Protein AF-A0A920UVB4-F1 (afdb_monomer_lite)

Foldseek 3Di:
DDWDWWWKEDDPFIDTFIEDADAQVVCVVVVWAFPDAHDHHNVCQVVLAQAKEAFDVVCVSRVAPPHNAQPWMDTRNDIYGYRTYTDADQDDPNHGPRRYMYHHNNNVVVVVVVVVVVVVVPD

Radius of gyration: 13.94 Å; chains: 1; bounding box: 36×34×29 Å

pLDDT: mean 92.94, std 10.06, range [45.81, 98.81]

Sequence (123 aa):
MPIAHRKVKYGSQTAFSQIMGTTYAYQDVSQSYTQEGRFLAQSDNTTRRRIAIIGEDVRENLSLPENPINEYFELGGEWFKIVGLLEPRGDIMGMSQDDIVLVPYSTMVSIQGNQAVLIYRFN

Secondary structure (DSSP, 8-state):
--EEEEEEEETTEEEEEEEEEE-TTHHHHHT--EEEE----HHHHHTT--EEEE-HHHHHHTT--SS-TT-EEEETTEEEEEEEEEPP--EETTEESSSEEEEEHHHHHHHHHHHHHHHHTT-

Structure (mmCIF, N/CA/C/O backbone):
data_AF-A0A920UVB4-F1
#
_entry.id   AF-A0A920UVB4-F1
#
loop_
_atom_site.group_PDB
_atom_site.id
_atom_site.type_symbol
_atom_site.label_atom_id
_atom_site.label_alt_id
_atom_site.label_comp_id
_atom_site.label_asym_id
_atom_site.label_entity_id
_atom_site.label_seq_id
_atom_site.pdbx_PDB_ins_code
_atom_site.Cartn_x
_atom_site.Cartn_y
_atom_site.Cartn_z
_atom_site.occupancy
_atom_site.B_iso_or_equiv
_atom_site.auth_seq_id
_atom_site.auth_comp_id
_atom_site.auth_asym_id
_atom_site.auth_atom_id
_atom_site.pdbx_PDB_model_num
ATOM 1 N N . MET A 1 1 ? 6.924 3.890 -13.057 1.00 81.81 1 MET A N 1
ATOM 2 C CA . MET A 1 1 ? 5.823 3.510 -12.143 1.00 81.81 1 MET A CA 1
ATOM 3 C C . MET A 1 1 ? 5.115 4.797 -11.735 1.00 81.81 1 MET A C 1
ATOM 5 O O . MET A 1 1 ? 5.832 5.723 -11.378 1.00 81.81 1 MET A O 1
ATOM 9 N N . PRO A 1 2 ? 3.784 4.940 -11.889 1.00 89.88 2 PRO A N 1
ATOM 10 C CA . PRO A 1 2 ? 3.069 6.135 -11.449 1.00 89.88 2 PRO A CA 1
ATOM 11 C C . PRO A 1 2 ? 3.107 6.235 -9.924 1.00 89.88 2 PRO A C 1
ATOM 13 O O . PRO A 1 2 ? 2.827 5.253 -9.235 1.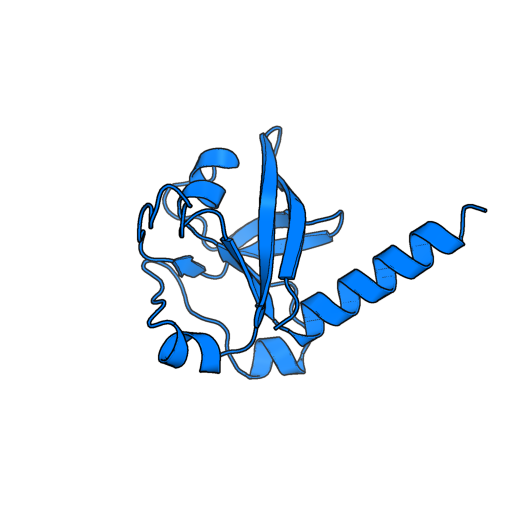00 89.88 2 PRO A O 1
ATOM 16 N N . ILE A 1 3 ? 3.427 7.427 -9.428 1.00 92.75 3 ILE A N 1
ATOM 17 C CA . ILE A 1 3 ? 3.449 7.767 -8.005 1.00 92.75 3 ILE A CA 1
ATOM 18 C C . ILE A 1 3 ? 2.456 8.908 -7.783 1.00 92.75 3 ILE A C 1
ATOM 20 O O . ILE A 1 3 ? 2.360 9.822 -8.604 1.00 92.75 3 ILE A O 1
ATOM 24 N N . ALA A 1 4 ? 1.698 8.857 -6.693 1.00 93.25 4 ALA A N 1
ATOM 25 C CA . ALA A 1 4 ? 0.849 9.959 -6.259 1.00 93.25 4 ALA A CA 1
ATOM 26 C C . ALA A 1 4 ? 0.775 10.012 -4.736 1.00 93.25 4 ALA A C 1
ATOM 28 O O . ALA A 1 4 ? 0.796 8.977 -4.086 1.00 93.25 4 ALA A O 1
ATOM 29 N N . HIS A 1 5 ? 0.580 11.202 -4.180 1.00 94.50 5 HIS A N 1
ATOM 30 C CA . HIS A 1 5 ? 0.235 11.357 -2.770 1.00 94.50 5 HIS A CA 1
ATOM 31 C C . HIS A 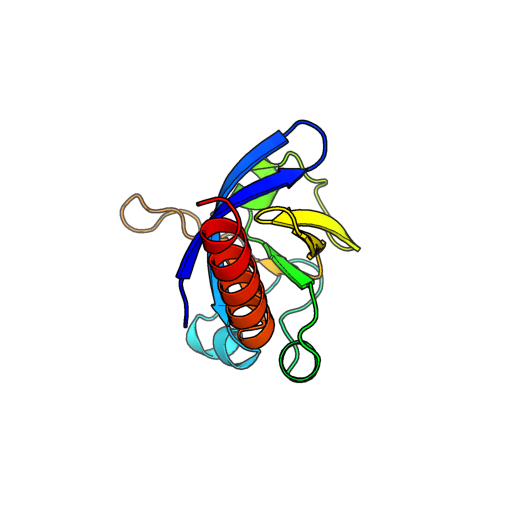1 5 ? -1.284 11.431 -2.658 1.00 94.50 5 HIS A C 1
ATOM 33 O O . HIS A 1 5 ? -1.923 12.262 -3.316 1.00 94.50 5 HIS A O 1
ATOM 39 N N . ARG A 1 6 ? -1.889 10.520 -1.896 1.00 95.06 6 ARG A N 1
ATOM 40 C CA . ARG A 1 6 ? -3.349 10.426 -1.777 1.00 95.06 6 ARG A CA 1
ATOM 41 C C . ARG A 1 6 ? -3.763 10.224 -0.334 1.00 95.06 6 ARG A C 1
ATOM 43 O O . ARG A 1 6 ? -3.038 9.640 0.461 1.00 95.06 6 ARG A O 1
ATOM 50 N N . LYS A 1 7 ? -4.976 10.692 -0.046 1.00 96.62 7 LYS A N 1
ATOM 51 C CA . LYS A 1 7 ? -5.650 10.427 1.216 1.00 96.62 7 LYS A CA 1
ATOM 52 C C . LYS A 1 7 ? -5.951 8.933 1.331 1.00 96.62 7 LYS A C 1
ATOM 54 O O . LYS A 1 7 ? -6.546 8.359 0.409 1.00 96.62 7 LYS A O 1
ATOM 59 N N . VAL A 1 8 ? -5.591 8.362 2.470 1.00 98.31 8 VAL A N 1
ATOM 60 C CA . VAL A 1 8 ? -5.948 7.013 2.905 1.00 98.31 8 VAL A CA 1
ATOM 61 C C . VAL A 1 8 ? -6.797 7.099 4.170 1.00 98.31 8 VAL A C 1
ATOM 63 O O . VAL A 1 8 ? -6.637 8.031 4.962 1.00 98.31 8 VAL A O 1
ATOM 66 N N . LYS A 1 9 ? -7.742 6.175 4.345 1.00 98.56 9 LYS A N 1
ATOM 67 C CA . LYS A 1 9 ? -8.671 6.191 5.480 1.00 98.56 9 LYS A CA 1
ATOM 68 C C . LYS A 1 9 ? -9.045 4.786 5.939 1.00 98.56 9 LYS A C 1
ATOM 70 O O . LYS A 1 9 ? -9.371 3.927 5.123 1.00 98.56 9 LYS A O 1
ATOM 75 N N . TYR A 1 10 ? -9.094 4.602 7.254 1.00 98.44 10 TYR A N 1
ATOM 76 C CA . TYR A 1 10 ? -9.587 3.397 7.917 1.00 98.44 10 TYR A CA 1
ATOM 77 C C . TYR A 1 10 ? -10.360 3.797 9.179 1.00 98.44 10 TYR A C 1
ATOM 79 O O . TYR A 1 10 ? -9.843 4.520 10.029 1.00 98.44 10 TYR A O 1
ATOM 87 N N . GLY A 1 11 ? -11.631 3.399 9.286 1.00 96.12 11 GLY A N 1
ATOM 88 C CA . GLY A 1 11 ? -12.507 3.868 10.365 1.00 96.12 11 GLY A CA 1
ATOM 89 C C . GLY A 1 11 ? -12.577 5.403 10.436 1.00 96.12 11 GLY A C 1
ATOM 90 O O . GLY A 1 11 ? -12.958 6.065 9.465 1.00 96.12 11 GLY A O 1
ATOM 91 N N . SER A 1 12 ? -12.209 5.969 11.589 1.00 97.12 12 SER A N 1
ATOM 92 C CA . SER A 1 12 ? -12.087 7.419 11.805 1.00 97.12 12 SER A CA 1
ATOM 93 C C . SER A 1 12 ? -10.703 7.986 11.472 1.00 97.12 12 SER A C 1
ATOM 95 O O . SER A 1 12 ? -10.554 9.205 11.454 1.00 97.12 12 SER A O 1
ATOM 97 N N . GLN A 1 13 ? -9.703 7.139 11.215 1.00 98.25 13 GLN A N 1
ATOM 98 C CA . GLN A 1 13 ? -8.335 7.568 10.937 1.00 98.25 13 GLN A CA 1
ATOM 99 C C . GLN A 1 13 ? -8.176 7.977 9.481 1.00 98.25 13 GLN A C 1
ATOM 101 O O . GLN A 1 13 ? -8.760 7.380 8.574 1.00 98.25 13 GLN A O 1
ATOM 106 N N . THR A 1 14 ? -7.405 9.030 9.246 1.00 97.94 14 THR A N 1
ATOM 107 C CA . THR A 1 14 ? -7.129 9.556 7.910 1.00 97.94 14 THR A CA 1
ATOM 108 C C . THR A 1 14 ? -5.701 10.068 7.864 1.00 97.94 14 THR A C 1
ATOM 110 O O . THR A 1 14 ? -5.292 10.823 8.741 1.00 97.94 14 THR A O 1
ATOM 113 N N . ALA A 1 15 ? -4.981 9.707 6.809 1.00 97.69 15 ALA A N 1
ATOM 114 C CA . ALA A 1 15 ? -3.619 10.157 6.552 1.00 97.69 15 ALA A CA 1
ATOM 115 C C . ALA A 1 15 ? -3.423 10.448 5.058 1.00 97.69 15 ALA A C 1
ATOM 117 O O . ALA A 1 15 ? -4.311 10.196 4.236 1.00 97.69 15 ALA A O 1
ATOM 118 N N . PHE A 1 16 ? -2.262 10.989 4.702 1.00 97.00 16 PHE A N 1
ATOM 119 C CA . PHE A 1 16 ? -1.794 11.062 3.322 1.00 97.00 16 PHE A CA 1
ATOM 120 C C . PHE A 1 16 ? -0.550 10.199 3.200 1.00 97.00 16 PHE A C 1
ATOM 122 O O . PHE A 1 16 ? 0.344 10.348 4.019 1.00 97.00 16 PHE A O 1
ATOM 129 N N . SER A 1 17 ? -0.510 9.356 2.171 1.00 97.56 17 SER A N 1
ATOM 130 C CA . SER A 1 17 ? 0.598 8.426 1.943 1.00 97.56 17 SER A CA 1
ATOM 131 C C . SER A 1 17 ? 1.012 8.400 0.479 1.00 97.56 17 SER A C 1
ATOM 133 O O . SER A 1 17 ? 0.225 8.746 -0.422 1.00 97.56 17 SER A O 1
ATOM 135 N N . GLN A 1 18 ? 2.243 7.957 0.226 1.00 96.81 18 GLN A N 1
ATOM 136 C CA . GLN A 1 18 ? 2.738 7.729 -1.125 1.00 96.81 18 GLN A CA 1
ATOM 137 C C . GLN A 1 18 ? 2.112 6.462 -1.721 1.00 96.81 18 GLN A C 1
ATOM 139 O O . GLN A 1 18 ? 2.360 5.345 -1.279 1.00 96.81 18 GLN A O 1
ATOM 144 N N . ILE A 1 19 ? 1.335 6.614 -2.788 1.00 97.44 19 ILE A N 1
ATOM 145 C CA . ILE A 1 19 ? 0.755 5.506 -3.547 1.00 97.44 19 ILE A CA 1
ATOM 146 C C . ILE A 1 19 ? 1.598 5.254 -4.790 1.00 97.44 19 ILE A C 1
ATOM 148 O O . ILE A 1 19 ? 1.781 6.158 -5.610 1.00 97.44 19 ILE A O 1
ATOM 152 N N . MET A 1 20 ? 2.041 4.016 -4.981 1.00 96.88 20 MET A N 1
ATOM 153 C CA . MET A 1 20 ? 2.804 3.608 -6.153 1.00 96.88 20 MET A CA 1
ATOM 154 C C . M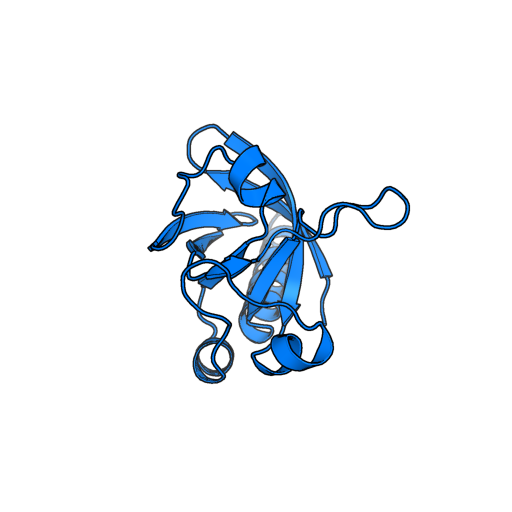ET A 1 20 ? 2.121 2.469 -6.910 1.00 96.88 20 MET A C 1
ATOM 156 O O . MET A 1 20 ? 1.863 1.390 -6.377 1.00 96.88 20 MET A O 1
ATOM 160 N N . GLY A 1 21 ? 1.872 2.700 -8.199 1.00 97.06 21 GLY A N 1
ATOM 161 C CA . GLY A 1 21 ? 1.394 1.675 -9.120 1.00 97.06 21 GLY A CA 1
ATOM 162 C C . GLY A 1 21 ? 2.550 0.838 -9.656 1.00 97.06 21 GLY A C 1
ATOM 163 O O . GLY A 1 21 ? 3.383 1.340 -10.416 1.00 97.06 21 GLY A O 1
ATOM 164 N N . THR A 1 22 ? 2.583 -0.443 -9.304 1.00 96.75 22 THR A N 1
ATOM 165 C CA . THR A 1 22 ? 3.695 -1.337 -9.634 1.00 96.75 22 THR A CA 1
ATOM 166 C C . THR A 1 22 ? 3.246 -2.755 -10.009 1.00 96.75 22 THR A C 1
ATOM 168 O O . THR A 1 22 ? 2.058 -3.033 -10.162 1.00 96.75 22 THR A O 1
ATOM 171 N N . THR A 1 23 ? 4.193 -3.656 -10.256 1.00 95.81 23 THR A N 1
ATOM 172 C CA . THR A 1 23 ? 3.933 -5.058 -10.622 1.00 95.81 23 THR A CA 1
ATOM 173 C C . THR A 1 23 ? 4.722 -6.003 -9.720 1.00 95.81 23 THR A C 1
ATOM 175 O O . THR A 1 23 ? 5.539 -5.550 -8.922 1.00 95.81 23 THR A O 1
ATOM 178 N N . TYR A 1 24 ? 4.506 -7.313 -9.871 1.00 94.06 24 TYR A N 1
ATOM 179 C CA . TYR A 1 24 ? 5.239 -8.342 -9.125 1.00 94.06 24 TYR A CA 1
ATOM 180 C C . TYR A 1 24 ? 6.767 -8.178 -9.219 1.00 94.06 24 TYR A C 1
ATOM 182 O O . TYR A 1 24 ? 7.459 -8.337 -8.224 1.00 94.06 24 TYR A O 1
ATOM 190 N N . ALA A 1 25 ? 7.283 -7.757 -10.382 1.00 94.00 25 ALA A N 1
ATOM 191 C CA . ALA A 1 25 ? 8.718 -7.600 -10.627 1.00 94.00 25 ALA A CA 1
ATOM 192 C C . ALA A 1 25 ? 9.387 -6.513 -9.764 1.00 94.00 25 ALA A C 1
ATOM 194 O O . ALA A 1 25 ? 10.610 -6.460 -9.679 1.00 94.00 25 ALA A O 1
ATOM 195 N N . TYR A 1 26 ? 8.610 -5.623 -9.137 1.00 93.75 26 TYR A N 1
ATOM 196 C CA . TYR A 1 26 ? 9.177 -4.590 -8.272 1.00 93.75 26 TYR A CA 1
ATOM 197 C C . TYR A 1 26 ? 9.821 -5.164 -7.017 1.00 93.75 26 TYR A C 1
ATOM 199 O O . TYR A 1 26 ? 10.824 -4.613 -6.588 1.00 93.75 26 TYR A O 1
ATOM 207 N N . GLN A 1 27 ? 9.313 -6.284 -6.495 1.00 93.12 27 GLN A N 1
ATOM 208 C CA . GLN A 1 27 ? 9.887 -6.959 -5.332 1.00 93.12 27 GLN A CA 1
ATOM 209 C C . GLN A 1 27 ? 11.382 -7.232 -5.511 1.00 93.12 27 GLN A C 1
ATOM 211 O O . GLN A 1 27 ? 12.177 -6.848 -4.658 1.00 93.12 27 GLN A O 1
ATOM 216 N N . ASP A 1 28 ? 11.769 -7.814 -6.647 1.00 90.56 28 ASP A N 1
ATOM 217 C CA . ASP A 1 28 ? 13.164 -8.162 -6.928 1.00 90.56 28 ASP A CA 1
ATOM 218 C C . ASP A 1 28 ? 14.029 -6.917 -7.168 1.00 90.56 28 ASP A C 1
ATOM 220 O O . ASP A 1 28 ? 15.203 -6.880 -6.806 1.00 90.56 28 ASP A O 1
ATOM 224 N N . VAL A 1 29 ? 13.458 -5.862 -7.754 1.00 92.50 29 VAL A N 1
ATOM 225 C CA . VAL A 1 29 ? 14.192 -4.623 -8.053 1.00 92.50 29 VAL A CA 1
ATOM 226 C C . VAL A 1 29 ? 14.423 -3.788 -6.795 1.00 92.50 29 VAL A C 1
ATOM 228 O O . VAL A 1 29 ? 15.514 -3.258 -6.602 1.00 92.50 29 VAL A O 1
ATOM 231 N N . SER A 1 30 ? 13.411 -3.652 -5.939 1.00 88.94 30 SER A N 1
ATOM 232 C CA . SER A 1 30 ? 13.485 -2.849 -4.716 1.00 88.94 30 SER A CA 1
ATOM 233 C C . SER A 1 30 ? 13.926 -3.644 -3.495 1.00 88.94 30 SER A C 1
ATOM 235 O O . SER A 1 30 ? 14.088 -3.052 -2.425 1.00 88.94 30 SER A O 1
ATOM 237 N N . GLN A 1 31 ? 14.077 -4.966 -3.636 1.00 91.94 31 GLN A N 1
ATOM 238 C CA . GLN A 1 31 ? 14.317 -5.925 -2.554 1.00 91.94 31 GLN A CA 1
ATOM 239 C C . GLN A 1 31 ? 13.253 -5.847 -1.444 1.00 91.94 31 GLN A C 1
ATOM 241 O O . GLN A 1 31 ? 13.559 -6.038 -0.269 1.00 91.94 31 GLN A O 1
ATOM 246 N N . SER A 1 32 ? 12.020 -5.445 -1.784 1.00 89.94 32 SER A N 1
ATOM 247 C CA . SER A 1 32 ? 10.933 -5.209 -0.819 1.00 89.94 32 SER A CA 1
ATOM 248 C C . SER A 1 32 ? 10.168 -6.494 -0.558 1.00 89.94 32 SER A C 1
ATOM 250 O O . SER A 1 32 ? 9.361 -6.908 -1.388 1.00 89.94 32 SER A O 1
ATOM 252 N N . TYR A 1 33 ? 10.395 -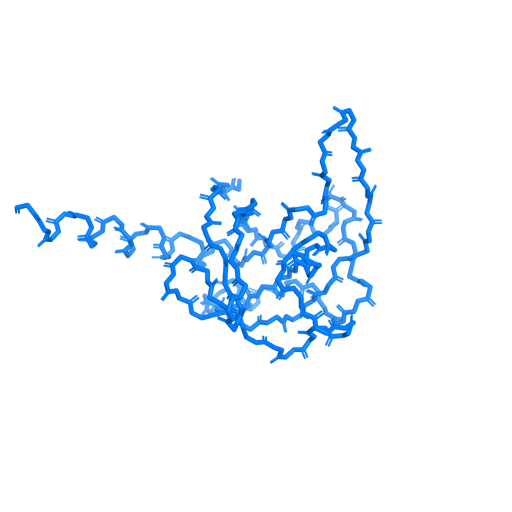7.094 0.605 1.00 94.19 33 TYR A N 1
ATOM 253 C CA . TYR A 1 33 ? 9.720 -8.313 1.033 1.00 94.19 33 TYR A CA 1
ATOM 254 C C . TYR A 1 33 ? 8.563 -7.990 1.979 1.00 94.19 33 TYR A C 1
ATOM 256 O O . TYR A 1 33 ? 8.541 -6.952 2.643 1.00 94.19 33 TYR A O 1
ATOM 264 N N . THR A 1 34 ? 7.554 -8.857 1.977 1.00 96.88 34 THR A N 1
ATOM 265 C CA . THR A 1 34 ? 6.420 -8.760 2.895 1.00 96.88 34 THR A CA 1
ATOM 266 C C . THR A 1 34 ? 6.714 -9.539 4.162 1.00 96.88 34 THR A C 1
ATOM 268 O O . THR A 1 34 ? 6.971 -10.739 4.062 1.00 96.88 34 THR A O 1
ATOM 271 N N . GLN A 1 35 ? 6.589 -8.894 5.322 1.00 97.25 35 GLN A N 1
ATOM 272 C CA . GLN A 1 35 ? 6.623 -9.592 6.605 1.00 97.25 35 GLN A CA 1
ATOM 273 C C . GLN A 1 35 ? 5.345 -10.413 6.827 1.00 97.25 35 GLN A C 1
ATOM 275 O O . GLN A 1 35 ? 5.406 -11.534 7.314 1.00 97.25 35 GLN A O 1
ATOM 280 N N . GLU A 1 36 ? 4.193 -9.888 6.391 1.00 98.38 36 GLU A N 1
ATOM 281 C CA . GLU A 1 36 ? 2.897 -10.568 6.470 1.00 98.38 36 GLU A CA 1
ATOM 282 C C . GLU A 1 36 ? 2.230 -10.629 5.096 1.00 98.38 36 GLU A C 1
ATOM 284 O O . GLU A 1 36 ? 2.293 -9.686 4.301 1.00 98.38 36 GLU A O 1
ATOM 289 N N . GLY A 1 37 ? 1.519 -11.725 4.834 1.00 98.12 37 GLY A N 1
ATOM 290 C CA . GLY A 1 37 ? 0.754 -11.912 3.605 1.00 98.12 37 GLY A CA 1
ATOM 291 C C . GLY A 1 37 ? 1.627 -12.228 2.390 1.00 98.12 37 GLY A C 1
ATOM 292 O O . GLY A 1 37 ? 2.416 -13.171 2.404 1.00 98.12 37 GLY A O 1
ATOM 293 N N . ARG A 1 38 ? 1.407 -11.512 1.283 1.00 97.94 38 ARG A N 1
ATOM 294 C CA . ARG A 1 38 ? 2.090 -11.761 0.007 1.00 97.94 38 ARG A CA 1
ATOM 295 C C . ARG A 1 38 ? 2.340 -10.487 -0.786 1.00 97.94 38 ARG A C 1
ATOM 297 O O . ARG A 1 38 ? 1.591 -9.513 -0.690 1.00 97.94 38 ARG A O 1
ATOM 304 N N . PHE A 1 39 ? 3.310 -10.566 -1.692 1.00 98.06 39 PHE A N 1
ATOM 305 C CA . PHE A 1 39 ? 3.517 -9.538 -2.702 1.00 98.06 39 PHE A CA 1
ATOM 306 C C . PHE A 1 39 ? 2.481 -9.599 -3.845 1.00 98.06 39 PHE A C 1
ATOM 308 O O . PHE A 1 39 ? 1.632 -10.499 -3.910 1.00 98.06 39 PHE A O 1
ATOM 315 N N . LEU A 1 40 ? 2.537 -8.624 -4.760 1.00 97.69 40 LEU A N 1
ATOM 316 C CA . LEU A 1 40 ? 1.688 -8.564 -5.948 1.00 97.69 40 LEU A CA 1
ATOM 317 C C . LEU A 1 40 ? 1.967 -9.768 -6.849 1.00 97.69 40 LEU A C 1
ATOM 319 O O . LEU A 1 40 ? 3.117 -10.082 -7.134 1.00 97.69 40 LEU A O 1
ATOM 323 N N . ALA A 1 41 ? 0.913 -10.389 -7.368 1.00 97.19 41 ALA A N 1
ATOM 324 C CA . ALA A 1 41 ? 1.012 -11.403 -8.408 1.00 97.19 41 ALA A CA 1
ATOM 325 C C . ALA A 1 41 ? 0.773 -10.777 -9.788 1.00 97.19 41 ALA A C 1
ATOM 327 O O . ALA A 1 41 ? 0.085 -9.761 -9.925 1.00 97.19 41 ALA A O 1
ATOM 328 N N . GLN A 1 42 ? 1.268 -11.421 -10.847 1.00 95.44 42 GLN A N 1
ATOM 329 C CA . GLN A 1 42 ? 0.994 -10.991 -12.223 1.00 95.44 42 GLN A CA 1
ATOM 330 C C . GLN A 1 42 ? -0.516 -10.894 -12.504 1.00 95.44 42 GLN A C 1
ATOM 332 O O . GLN A 1 42 ? -0.978 -9.942 -13.137 1.00 95.44 42 GLN A O 1
ATOM 337 N N . SER A 1 43 ? -1.297 -11.840 -11.972 1.00 96.88 43 SER A N 1
ATOM 338 C CA . SER A 1 43 ? -2.754 -11.871 -12.112 1.00 96.88 43 SER A CA 1
ATOM 339 C C . SER A 1 43 ? -3.446 -10.658 -11.487 1.00 96.88 43 SER A C 1
ATOM 341 O O . SER A 1 43 ? -4.438 -10.196 -12.053 1.00 96.88 43 SER A O 1
ATOM 343 N N . ASP A 1 44 ? -2.924 -10.092 -10.391 1.00 96.94 44 ASP A N 1
ATOM 344 C CA . ASP A 1 44 ? -3.499 -8.897 -9.756 1.00 96.94 44 ASP A CA 1
ATOM 345 C C . ASP A 1 44 ? -3.454 -7.693 -10.707 1.00 96.94 44 ASP A C 1
ATOM 347 O O . ASP A 1 44 ? -4.413 -6.924 -10.787 1.00 96.94 44 ASP A O 1
ATOM 351 N N . ASN A 1 45 ? -2.372 -7.569 -11.485 1.00 94.25 45 ASN A N 1
ATOM 352 C CA . ASN A 1 45 ? -2.240 -6.534 -12.504 1.00 94.25 45 ASN A CA 1
ATOM 353 C C . ASN A 1 45 ? -3.125 -6.816 -13.726 1.00 94.25 45 ASN A C 1
ATOM 355 O O . ASN A 1 45 ? -3.820 -5.918 -14.197 1.00 94.25 45 ASN A O 1
ATOM 359 N N . THR A 1 46 ? -3.167 -8.049 -14.229 1.00 93.56 46 THR A N 1
ATOM 360 C CA . THR A 1 46 ? -4.006 -8.384 -15.396 1.00 93.56 46 THR A CA 1
ATOM 361 C C . THR A 1 46 ? -5.496 -8.169 -15.118 1.00 93.56 46 THR A C 1
ATOM 363 O O . THR A 1 46 ? -6.230 -7.702 -15.984 1.00 93.56 46 THR A O 1
ATOM 366 N N . THR A 1 47 ? -5.939 -8.451 -13.893 1.00 94.25 47 THR A N 1
ATOM 367 C CA . THR A 1 47 ? -7.349 -8.344 -13.483 1.00 94.25 47 THR A CA 1
ATOM 368 C C . THR A 1 47 ? -7.695 -7.023 -12.791 1.00 94.25 47 THR A C 1
ATOM 370 O O . THR A 1 47 ? -8.831 -6.850 -12.355 1.00 94.25 47 THR A O 1
ATOM 373 N N . ARG A 1 48 ? -6.749 -6.072 -12.715 1.00 94.75 48 ARG A N 1
ATOM 374 C CA . ARG A 1 48 ? -6.932 -4.744 -12.094 1.00 94.75 48 ARG A CA 1
ATOM 375 C C . ARG A 1 48 ? -7.493 -4.831 -10.673 1.00 94.75 48 ARG A C 1
ATOM 377 O O . ARG A 1 48 ? -8.416 -4.103 -10.301 1.00 94.75 48 ARG A O 1
ATOM 384 N N . ARG A 1 49 ? -6.977 -5.768 -9.874 1.00 96.19 49 ARG A N 1
ATOM 385 C CA . ARG A 1 49 ? -7.503 -5.993 -8.525 1.00 96.19 49 ARG A CA 1
ATOM 386 C C . ARG A 1 49 ? -7.262 -4.774 -7.648 1.00 96.19 49 ARG A C 1
ATOM 388 O O . ARG A 1 49 ? -6.174 -4.198 -7.633 1.00 96.19 49 ARG A O 1
ATOM 395 N N . ARG A 1 50 ? -8.286 -4.420 -6.876 1.00 97.62 50 ARG A N 1
ATOM 396 C CA . ARG A 1 50 ? -8.225 -3.400 -5.823 1.00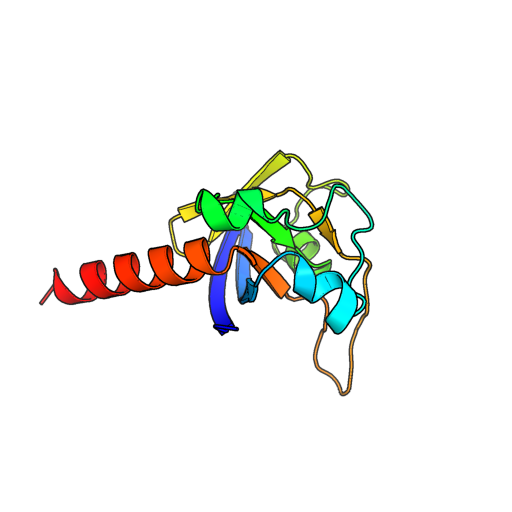 97.62 50 ARG A CA 1
ATOM 397 C C . ARG A 1 50 ? -7.649 -4.019 -4.555 1.00 97.62 50 ARG A C 1
ATOM 399 O O . ARG A 1 50 ? -8.349 -4.289 -3.583 1.00 97.62 50 ARG A O 1
ATOM 406 N N . ILE A 1 51 ? -6.368 -4.342 -4.641 1.00 98.56 51 ILE A N 1
ATOM 407 C CA . ILE A 1 51 ? -5.566 -4.877 -3.547 1.00 98.56 51 ILE A CA 1
ATOM 408 C C . ILE A 1 51 ? -4.375 -3.960 -3.299 1.00 98.56 51 ILE A C 1
ATOM 410 O O . ILE A 1 51 ? -3.926 -3.273 -4.221 1.00 98.56 51 ILE A O 1
ATOM 414 N N . ALA A 1 52 ? -3.874 -3.966 -2.074 1.00 98.62 52 ALA A N 1
ATOM 415 C CA . ALA A 1 52 ? -2.733 -3.165 -1.682 1.00 98.62 52 ALA A CA 1
ATOM 416 C C . ALA A 1 52 ? -1.768 -3.954 -0.800 1.00 98.62 52 ALA A C 1
ATOM 418 O O . ALA A 1 52 ? -2.166 -4.850 -0.051 1.00 98.62 52 ALA A O 1
ATOM 419 N N . ILE A 1 53 ? -0.505 -3.565 -0.886 1.00 98.75 53 ILE A N 1
ATOM 420 C CA . ILE A 1 53 ? 0.522 -3.865 0.103 1.00 98.75 53 ILE A CA 1
ATOM 421 C C . ILE A 1 53 ? 0.869 -2.534 0.758 1.00 98.75 53 ILE A C 1
ATOM 423 O O . ILE A 1 53 ? 1.024 -1.538 0.048 1.00 98.75 53 ILE A O 1
ATOM 427 N N . ILE A 1 54 ? 0.960 -2.505 2.078 1.00 98.75 54 ILE A N 1
ATOM 428 C CA . ILE A 1 54 ? 1.232 -1.281 2.838 1.00 98.75 54 ILE A CA 1
ATOM 429 C C . ILE A 1 54 ? 2.576 -1.388 3.562 1.00 98.75 54 ILE A C 1
ATOM 431 O O . ILE A 1 54 ? 3.017 -2.498 3.861 1.00 98.75 54 ILE A O 1
ATOM 435 N N . GLY A 1 55 ? 3.231 -0.256 3.801 1.00 98.50 55 GLY A N 1
ATOM 436 C CA . GLY A 1 55 ? 4.349 -0.154 4.736 1.00 98.50 55 GLY A CA 1
ATOM 437 C C . GLY A 1 55 ? 3.886 0.121 6.169 1.00 98.50 55 GLY A C 1
ATOM 438 O O . GLY A 1 55 ? 2.694 0.339 6.422 1.00 98.50 55 GLY A O 1
ATOM 439 N N . GLU A 1 56 ? 4.835 0.071 7.100 1.00 98.38 56 GLU A N 1
ATOM 440 C CA . GLU A 1 56 ? 4.562 0.110 8.540 1.00 98.38 56 GLU A CA 1
ATOM 441 C C . GLU A 1 56 ? 3.951 1.446 8.986 1.00 98.38 56 GLU A C 1
ATOM 443 O O . GLU A 1 56 ? 2.915 1.445 9.648 1.00 98.38 56 GLU A O 1
ATOM 448 N N . ASP A 1 57 ? 4.471 2.580 8.512 1.00 98.50 57 ASP A N 1
ATOM 449 C CA . ASP A 1 57 ? 3.912 3.898 8.841 1.00 98.50 57 ASP A CA 1
ATOM 450 C C . ASP A 1 57 ? 2.450 4.023 8.401 1.00 98.50 57 ASP A C 1
ATOM 452 O O . ASP A 1 57 ? 1.628 4.610 9.101 1.00 98.50 57 ASP A O 1
ATOM 456 N N . VAL A 1 58 ? 2.074 3.442 7.254 1.00 98.56 58 VAL A N 1
ATOM 457 C CA . VAL A 1 58 ? 0.671 3.440 6.806 1.00 98.56 58 VAL A CA 1
ATOM 458 C C . VAL A 1 58 ? -0.201 2.635 7.773 1.00 98.56 58 VAL A C 1
ATOM 460 O O . VAL A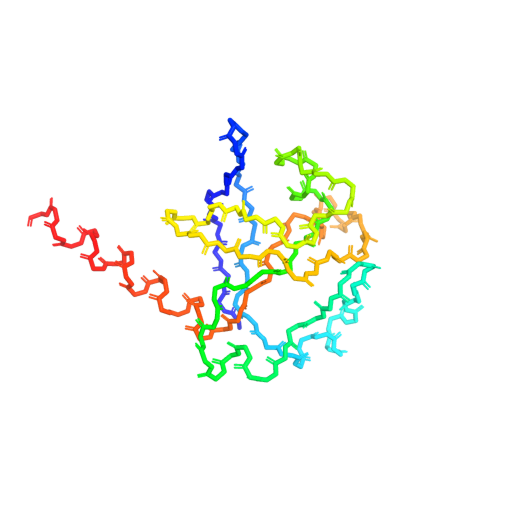 1 58 ? -1.319 3.058 8.084 1.00 98.56 58 VAL A O 1
ATOM 463 N N . ARG A 1 59 ? 0.293 1.488 8.262 1.00 98.75 59 ARG A N 1
ATOM 464 C CA . ARG A 1 59 ? -0.403 0.661 9.260 1.00 98.75 59 ARG A CA 1
ATOM 465 C C . ARG A 1 59 ? -0.626 1.452 10.547 1.00 98.75 59 ARG A C 1
ATOM 467 O O . ARG A 1 59 ? -1.751 1.491 11.048 1.00 98.75 59 ARG A O 1
ATOM 474 N N . GLU A 1 60 ? 0.415 2.111 11.046 1.00 98.38 60 GLU A N 1
ATOM 475 C CA . GLU A 1 60 ? 0.377 2.898 12.280 1.00 98.38 60 GLU A CA 1
ATOM 476 C C . GLU A 1 60 ? -0.520 4.133 12.158 1.00 98.38 60 GLU A C 1
ATOM 478 O O . GLU A 1 60 ? -1.429 4.323 12.971 1.00 98.38 60 GLU A O 1
ATOM 483 N N . ASN A 1 61 ? -0.346 4.922 11.095 1.00 98.31 61 ASN A N 1
ATOM 484 C CA . ASN A 1 61 ? -1.118 6.140 10.835 1.00 98.31 61 ASN A CA 1
ATOM 485 C C . ASN A 1 61 ? -2.619 5.865 10.692 1.00 98.31 61 ASN A C 1
ATOM 487 O O . ASN A 1 61 ? -3.451 6.705 11.039 1.00 98.31 61 ASN A O 1
ATOM 491 N N . LEU A 1 62 ? -2.985 4.689 10.180 1.00 98.50 62 LEU A N 1
ATOM 492 C CA . LEU A 1 62 ? -4.376 4.253 10.081 1.00 98.50 62 LEU A CA 1
ATOM 493 C C . LEU A 1 62 ? -4.871 3.495 11.316 1.00 98.50 62 LEU A C 1
ATOM 495 O O . LEU A 1 62 ? -6.049 3.140 11.366 1.00 98.50 62 LEU A O 1
ATOM 499 N N . SER A 1 63 ? -4.010 3.269 12.313 1.00 98.31 63 SER A N 1
ATOM 500 C CA . SER A 1 63 ? -4.298 2.445 13.493 1.00 98.31 63 SER A CA 1
ATOM 501 C C . SER A 1 63 ? -4.860 1.069 13.114 1.00 98.31 63 SER A C 1
ATOM 503 O O . SER A 1 63 ? -5.807 0.569 13.728 1.00 98.31 63 SER A O 1
ATOM 505 N N . LEU A 1 64 ? -4.303 0.478 12.057 1.00 98.44 64 LEU A N 1
ATOM 506 C CA . LEU A 1 64 ? -4.633 -0.870 11.613 1.00 98.44 64 LEU A CA 1
ATOM 507 C C . LEU A 1 64 ? -4.106 -1.903 12.626 1.00 98.44 64 LEU A C 1
ATOM 509 O O . LEU A 1 64 ? -3.109 -1.644 13.312 1.00 98.44 64 LEU A O 1
ATOM 513 N N . PRO A 1 65 ? -4.748 -3.082 12.725 1.00 98.12 65 PRO A N 1
ATOM 514 C CA . PRO A 1 65 ? -4.262 -4.156 13.586 1.00 98.12 65 PRO A CA 1
ATOM 515 C C . PRO A 1 65 ? -2.838 -4.579 13.200 1.00 98.12 65 PRO A C 1
ATOM 517 O O . PRO A 1 65 ? -2.391 -4.347 12.077 1.00 98.12 65 PRO A O 1
ATOM 520 N N . GLU A 1 66 ? -2.137 -5.221 14.137 1.00 97.56 66 GLU A N 1
ATOM 521 C CA . GLU A 1 66 ? -0.763 -5.715 13.947 1.00 97.56 66 GLU A CA 1
ATOM 522 C C . GLU A 1 66 ? -0.639 -6.609 12.706 1.00 97.56 66 GLU A C 1
ATOM 524 O O . GLU A 1 66 ? 0.274 -6.432 11.906 1.00 97.56 66 GLU A O 1
ATOM 529 N N . ASN A 1 67 ? -1.618 -7.495 12.491 1.00 98.19 67 ASN A N 1
ATOM 530 C CA . ASN A 1 67 ? -1.795 -8.199 11.228 1.00 98.19 67 ASN A CA 1
ATOM 531 C C . ASN A 1 67 ? -2.934 -7.542 10.423 1.00 98.19 67 ASN A C 1
ATOM 533 O O . ASN A 1 67 ? -4.105 -7.812 10.699 1.00 98.19 67 ASN A O 1
ATOM 537 N N . PRO A 1 68 ? -2.626 -6.691 9.426 1.00 98.50 68 PRO A N 1
ATOM 538 C CA . PRO A 1 68 ? -3.633 -5.968 8.653 1.00 98.50 68 PRO A CA 1
ATOM 539 C C . PRO A 1 68 ? -4.173 -6.782 7.467 1.00 98.50 68 PRO A C 1
ATOM 541 O O . PRO A 1 68 ? -4.927 -6.263 6.644 1.00 98.50 68 PRO A O 1
ATOM 544 N N . ILE A 1 69 ? -3.767 -8.045 7.304 1.00 98.75 69 ILE A N 1
ATOM 545 C CA . ILE A 1 69 ? -4.142 -8.842 6.137 1.00 98.75 69 ILE A CA 1
ATOM 546 C C . ILE A 1 69 ? -5.647 -9.116 6.143 1.00 98.75 69 ILE A C 1
ATOM 548 O O . ILE A 1 69 ? -6.229 -9.540 7.134 1.00 98.75 69 ILE A O 1
ATOM 552 N N . ASN A 1 70 ? -6.267 -8.952 4.975 1.00 98.50 70 ASN A N 1
ATOM 553 C CA . ASN A 1 70 ? -7.713 -9.002 4.745 1.00 98.50 70 ASN A CA 1
ATOM 554 C C . ASN A 1 70 ? -8.522 -7.807 5.247 1.00 98.50 70 ASN A C 1
ATOM 556 O O . ASN A 1 70 ? -9.706 -7.750 4.907 1.00 98.50 70 ASN A O 1
ATOM 560 N N . GLU A 1 71 ? -7.907 -6.845 5.930 1.00 98.75 71 GLU A N 1
ATOM 561 C CA . GLU A 1 71 ? -8.563 -5.570 6.194 1.00 98.75 71 GLU A CA 1
ATOM 562 C C . GLU A 1 71 ? -8.780 -4.780 4.904 1.00 98.75 71 GLU A C 1
ATOM 564 O O . GLU A 1 71 ? -8.115 -4.988 3.878 1.00 98.75 71 GLU A O 1
ATOM 569 N N . TYR A 1 72 ? -9.744 -3.865 4.958 1.00 98.56 72 TYR A N 1
ATOM 570 C CA . TYR A 1 72 ? -10.060 -2.960 3.863 1.00 98.56 72 TYR A CA 1
ATOM 571 C C . TYR A 1 72 ? -9.890 -1.518 4.314 1.00 98.56 72 TYR A C 1
ATOM 573 O O . TYR A 1 72 ? -10.410 -1.123 5.352 1.00 98.56 72 TYR A O 1
ATOM 581 N N . PHE A 1 73 ? -9.230 -0.713 3.490 1.00 98.69 73 PHE A N 1
ATOM 582 C CA . PHE A 1 73 ? -9.096 0.727 3.698 1.00 98.69 73 PHE A CA 1
ATOM 583 C C . PHE A 1 73 ? -9.496 1.479 2.429 1.00 98.69 73 PHE A C 1
ATOM 585 O O . PHE A 1 73 ? -9.515 0.925 1.324 1.00 98.69 73 PHE A O 1
ATOM 592 N N . GLU A 1 74 ? -9.853 2.744 2.595 1.00 98.12 74 GLU A N 1
ATOM 593 C CA . GLU A 1 74 ? -10.188 3.636 1.496 1.00 98.12 74 GLU A CA 1
ATOM 594 C C . GLU A 1 74 ? -8.918 4.341 1.008 1.00 98.12 74 GLU A C 1
ATOM 596 O O . GLU A 1 74 ? -8.172 4.927 1.792 1.00 98.12 74 GLU A O 1
ATOM 601 N N . LEU A 1 75 ? -8.700 4.326 -0.303 1.00 96.56 75 LEU A N 1
ATOM 602 C CA . LEU A 1 75 ? -7.646 5.041 -1.009 1.00 96.56 75 LEU A CA 1
ATOM 603 C C . LEU A 1 75 ? -8.314 5.930 -2.053 1.00 96.56 75 LEU A C 1
ATOM 605 O O . LEU A 1 75 ? -8.875 5.444 -3.036 1.00 96.56 75 LEU A O 1
ATOM 609 N N . GLY A 1 76 ? -8.268 7.247 -1.844 1.00 88.94 76 GLY A N 1
ATOM 610 C CA . GLY A 1 76 ? -8.845 8.209 -2.788 1.00 88.94 76 GLY A CA 1
ATOM 611 C C . GLY A 1 76 ? -10.328 7.968 -3.115 1.00 88.94 76 GLY A C 1
ATOM 612 O O . GLY A 1 76 ? -10.722 8.159 -4.262 1.00 88.94 76 GLY A O 1
ATOM 613 N N . GLY A 1 77 ? -11.134 7.533 -2.140 1.00 90.56 77 GLY A N 1
ATOM 614 C CA . GLY A 1 77 ? -12.563 7.250 -2.324 1.00 90.56 77 GLY A CA 1
ATOM 615 C C . GLY A 1 77 ? -12.902 5.827 -2.779 1.00 90.56 77 GLY A C 1
ATOM 616 O O . GLY A 1 77 ? -14.077 5.517 -2.946 1.00 90.56 77 GLY A O 1
ATOM 617 N N . GLU A 1 78 ? -11.912 4.959 -2.987 1.00 94.62 78 GLU A N 1
ATOM 618 C CA . GLU A 1 78 ? -12.110 3.577 -3.438 1.00 94.62 78 GLU A CA 1
ATOM 619 C C . GLU A 1 78 ? -11.577 2.584 -2.399 1.00 94.62 78 GLU A C 1
ATOM 621 O O . GLU A 1 78 ? -10.538 2.819 -1.788 1.00 94.62 78 GLU A O 1
ATOM 626 N N . TRP A 1 79 ? -12.262 1.455 -2.213 1.00 97.19 79 TRP A N 1
ATOM 627 C CA . TRP A 1 79 ? -11.868 0.435 -1.234 1.00 97.19 79 TRP A CA 1
ATOM 628 C C . TRP A 1 79 ? -10.825 -0.535 -1.789 1.00 97.19 79 TRP A C 1
ATOM 630 O O . TRP A 1 79 ? -10.992 -1.081 -2.885 1.00 97.19 79 TRP A O 1
ATOM 640 N N . PHE A 1 80 ? -9.784 -0.792 -0.997 1.00 98.56 80 PHE A N 1
ATOM 641 C CA . PHE A 1 80 ? -8.708 -1.731 -1.298 1.00 98.56 80 PHE A CA 1
ATOM 642 C C . PHE A 1 80 ? -8.569 -2.764 -0.185 1.00 98.56 80 PHE A C 1
ATOM 644 O O . PHE A 1 80 ? -8.573 -2.412 0.992 1.00 98.56 80 PHE A O 1
ATOM 651 N N . LYS A 1 81 ? -8.404 -4.034 -0.568 1.00 98.75 81 LYS A N 1
ATOM 652 C CA . LYS A 1 81 ? -8.067 -5.117 0.362 1.00 98.75 81 LYS A CA 1
ATOM 653 C C . LYS A 1 81 ? -6.562 -5.154 0.609 1.00 98.75 81 LYS A C 1
ATOM 655 O O . LYS A 1 81 ? -5.792 -5.220 -0.352 1.00 98.75 81 LYS A O 1
ATOM 660 N N . ILE A 1 82 ? -6.144 -5.217 1.862 1.00 98.81 82 ILE A N 1
ATOM 661 C CA . ILE A 1 82 ? -4.740 -5.401 2.227 1.00 98.81 82 ILE A CA 1
ATOM 662 C C . ILE A 1 82 ? -4.373 -6.879 2.051 1.00 98.81 82 ILE A C 1
ATOM 664 O O . ILE A 1 82 ? -5.034 -7.778 2.580 1.00 98.81 82 ILE A O 1
ATOM 668 N N . VAL A 1 83 ? -3.343 -7.138 1.246 1.00 98.81 83 VAL A N 1
ATOM 669 C CA . VAL A 1 83 ? -2.836 -8.493 0.960 1.00 98.81 83 VAL A CA 1
ATOM 670 C C . VAL A 1 83 ? -1.391 -8.699 1.393 1.00 98.81 83 VAL A C 1
ATOM 672 O O . VAL A 1 83 ? -0.930 -9.839 1.367 1.00 98.81 83 VAL A O 1
ATOM 675 N N . GLY A 1 84 ? -0.701 -7.633 1.794 1.00 98.69 84 GLY A N 1
ATOM 676 C CA . GLY A 1 84 ? 0.651 -7.705 2.322 1.00 98.69 84 GLY A CA 1
ATOM 677 C C . GLY A 1 84 ? 0.990 -6.510 3.209 1.00 98.69 84 GLY A C 1
ATOM 678 O O . GLY A 1 84 ? 0.477 -5.409 2.995 1.00 98.69 84 GLY A O 1
ATOM 679 N N . LEU A 1 85 ? 1.880 -6.742 4.165 1.00 98.75 85 LEU A N 1
ATOM 680 C CA . LEU A 1 85 ? 2.569 -5.722 4.952 1.00 98.75 85 LEU A CA 1
ATOM 681 C C . LEU A 1 85 ? 4.063 -5.867 4.669 1.00 98.75 85 LEU A C 1
ATOM 683 O O . LEU A 1 85 ? 4.587 -6.980 4.743 1.00 98.75 85 LEU A O 1
ATOM 687 N N . LEU A 1 86 ? 4.723 -4.782 4.275 1.00 98.44 86 LEU A N 1
ATOM 688 C CA . LEU A 1 86 ? 6.161 -4.784 4.009 1.00 98.44 86 LEU A CA 1
ATOM 689 C C . LEU A 1 86 ? 6.956 -4.933 5.306 1.00 98.44 86 LEU A C 1
ATOM 691 O O . LEU A 1 86 ? 6.508 -4.510 6.366 1.00 98.44 86 LEU A O 1
ATOM 695 N N . GLU A 1 87 ? 8.144 -5.519 5.200 1.00 97.62 87 GLU A N 1
ATOM 696 C CA . GLU A 1 87 ? 9.154 -5.408 6.254 1.00 97.62 87 GLU A CA 1
ATOM 697 C C . GLU A 1 87 ? 9.521 -3.925 6.462 1.00 97.62 87 GLU A C 1
ATOM 699 O O . GLU A 1 87 ? 9.796 -3.243 5.464 1.00 97.62 87 GLU A O 1
ATOM 704 N N . PRO A 1 88 ? 9.552 -3.425 7.714 1.00 96.56 88 PRO A N 1
ATOM 705 C CA . PRO A 1 88 ? 9.956 -2.055 8.007 1.00 96.56 88 PRO A CA 1
ATOM 706 C C . PRO A 1 88 ? 11.387 -1.781 7.545 1.00 96.56 88 PRO A C 1
ATOM 708 O O . PRO A 1 88 ? 12.296 -2.594 7.746 1.00 96.56 88 PRO A O 1
ATOM 711 N N . ARG A 1 89 ? 11.602 -0.616 6.942 1.00 94.56 89 ARG A N 1
ATOM 712 C CA . ARG A 1 89 ? 12.907 -0.174 6.425 1.00 94.56 89 ARG A CA 1
ATOM 713 C C . ARG A 1 89 ? 13.416 1.092 7.095 1.00 94.56 89 ARG A C 1
ATOM 715 O O . ARG A 1 89 ? 14.604 1.391 6.964 1.00 94.56 89 ARG A O 1
ATOM 722 N N . GLY A 1 90 ? 12.553 1.800 7.817 1.00 92.88 90 GLY A N 1
ATOM 723 C CA . GLY A 1 90 ? 12.853 3.059 8.474 1.00 92.88 90 GLY A CA 1
ATOM 724 C C . GLY A 1 90 ? 13.159 4.182 7.487 1.00 92.88 90 GLY A C 1
ATOM 725 O O . GLY A 1 90 ? 12.707 4.200 6.339 1.00 92.88 90 GLY A O 1
ATOM 726 N N . ASP A 1 91 ? 13.971 5.128 7.949 1.00 94.38 91 ASP A N 1
ATOM 727 C CA . ASP A 1 91 ? 14.228 6.370 7.232 1.00 94.38 91 ASP A CA 1
ATOM 728 C C . ASP A 1 91 ? 15.562 6.351 6.485 1.00 94.38 91 ASP A C 1
ATOM 730 O O . ASP A 1 91 ? 16.609 5.980 7.021 1.00 94.38 91 ASP A O 1
ATOM 734 N N . ILE A 1 92 ? 15.552 6.879 5.261 1.00 91.56 92 ILE A N 1
ATOM 735 C CA . ILE A 1 92 ? 16.763 7.175 4.492 1.00 91.56 92 ILE A CA 1
ATOM 736 C C . ILE A 1 92 ? 16.814 8.678 4.247 1.00 91.56 92 ILE A C 1
ATOM 738 O O . ILE A 1 92 ? 15.923 9.246 3.624 1.00 91.56 92 ILE A O 1
ATOM 742 N N . MET A 1 93 ? 17.875 9.334 4.728 1.00 92.75 93 MET A N 1
ATOM 743 C CA . MET A 1 93 ? 18.059 10.790 4.596 1.00 92.75 93 MET A CA 1
ATOM 744 C C . MET A 1 93 ? 16.852 11.604 5.109 1.00 92.75 93 MET A C 1
ATOM 746 O O . MET A 1 93 ? 16.494 12.626 4.528 1.00 92.75 93 MET A O 1
ATOM 750 N N . GLY A 1 94 ? 16.221 11.142 6.194 1.00 90.06 94 GLY A N 1
ATOM 751 C CA . GLY A 1 94 ? 15.041 11.785 6.784 1.00 90.06 94 GLY A CA 1
ATOM 752 C C . GLY A 1 94 ? 13.746 11.588 5.991 1.00 90.06 94 GLY A C 1
ATOM 753 O O . GLY A 1 94 ? 12.769 12.281 6.257 1.00 90.06 94 GLY A O 1
ATOM 754 N N . MET A 1 95 ? 13.734 10.681 5.010 1.00 88.81 95 MET A N 1
ATOM 755 C CA . MET A 1 95 ? 12.535 10.278 4.280 1.00 88.81 95 MET A CA 1
ATOM 756 C C . MET A 1 95 ? 12.173 8.841 4.643 1.00 88.81 95 MET A C 1
ATOM 758 O O . MET A 1 95 ? 12.952 7.919 4.364 1.00 88.81 95 MET A O 1
ATOM 762 N N . SER A 1 96 ? 10.980 8.666 5.209 1.00 93.75 96 SER A N 1
ATOM 763 C CA . SER A 1 96 ? 10.431 7.345 5.500 1.00 93.75 96 SER A CA 1
ATOM 764 C C . SER A 1 96 ? 10.315 6.511 4.232 1.00 93.75 96 SER A C 1
ATOM 766 O O . SER A 1 96 ? 9.848 6.973 3.185 1.00 93.75 96 SER A O 1
ATOM 768 N N . GLN A 1 97 ? 10.785 5.271 4.326 1.00 94.94 97 GLN A N 1
ATOM 769 C CA . GLN A 1 97 ? 10.570 4.242 3.313 1.00 94.94 97 GLN A CA 1
ATOM 770 C C . GLN A 1 97 ? 9.300 3.425 3.583 1.00 94.94 97 GLN A C 1
ATOM 772 O O . GLN A 1 97 ? 8.918 2.605 2.743 1.00 94.94 97 GLN A O 1
ATOM 777 N N . ASP A 1 98 ? 8.648 3.674 4.719 1.00 97.19 98 ASP A N 1
ATOM 778 C CA . ASP A 1 98 ? 7.533 2.897 5.246 1.00 97.19 98 ASP A CA 1
ATOM 779 C C . ASP A 1 98 ? 6.174 3.599 5.031 1.00 97.19 98 ASP A C 1
ATOM 781 O O . ASP A 1 98 ? 5.138 2.930 5.027 1.00 97.19 98 ASP A O 1
ATOM 785 N N . ASP A 1 99 ? 6.142 4.905 4.718 1.00 97.75 99 ASP A N 1
ATOM 786 C CA . ASP A 1 99 ? 4.926 5.615 4.269 1.00 97.75 99 ASP A CA 1
ATOM 787 C C . ASP A 1 99 ? 4.621 5.359 2.781 1.00 97.75 99 ASP A C 1
ATOM 789 O O . ASP A 1 99 ? 4.639 6.247 1.921 1.00 97.75 99 ASP A O 1
ATOM 793 N N . ILE A 1 100 ? 4.363 4.093 2.451 1.00 97.56 100 ILE A N 1
ATOM 794 C CA . ILE A 1 100 ? 4.114 3.655 1.080 1.00 97.56 100 ILE A CA 1
ATOM 795 C C . ILE A 1 100 ? 2.958 2.661 0.972 1.00 97.56 100 ILE A C 1
ATOM 797 O O . ILE A 1 100 ? 2.787 1.745 1.774 1.00 97.56 100 ILE A O 1
ATOM 801 N N . VAL A 1 101 ? 2.178 2.811 -0.096 1.00 98.38 101 VAL A N 1
ATOM 802 C CA . VAL A 1 101 ? 1.145 1.867 -0.520 1.00 98.38 101 VAL A CA 1
ATOM 803 C C . VAL A 1 101 ? 1.451 1.407 -1.939 1.00 98.38 101 VAL A C 1
ATOM 805 O O . VAL A 1 101 ? 1.444 2.200 -2.885 1.00 98.38 101 VAL A O 1
ATOM 808 N N . LEU A 1 102 ? 1.676 0.109 -2.113 1.00 98.31 102 LEU A N 1
ATOM 809 C CA . LEU A 1 102 ? 1.861 -0.518 -3.416 1.00 98.31 102 LEU A CA 1
ATOM 810 C C . LEU A 1 102 ? 0.534 -1.086 -3.910 1.00 98.31 102 LEU A C 1
ATOM 812 O O . LEU A 1 102 ? -0.105 -1.890 -3.233 1.00 98.31 102 LEU A O 1
ATOM 816 N N . VAL A 1 103 ? 0.146 -0.721 -5.127 1.00 98.31 103 VAL A N 1
ATOM 817 C CA . VAL A 1 103 ? -1.041 -1.259 -5.808 1.00 98.31 103 VAL A CA 1
ATOM 818 C C . VAL A 1 103 ? -0.664 -1.760 -7.202 1.00 98.31 103 VAL A C 1
ATOM 820 O O . VAL A 1 103 ? 0.351 -1.319 -7.753 1.00 98.31 103 VAL A O 1
ATOM 823 N N . PRO A 1 104 ? -1.462 -2.642 -7.835 1.00 98.19 104 PRO A N 1
ATOM 824 C CA . PRO A 1 104 ? -1.201 -3.025 -9.215 1.00 98.19 104 PRO A CA 1
ATOM 825 C C . PRO A 1 104 ? -1.195 -1.805 -10.146 1.00 98.19 104 PRO A C 1
ATOM 827 O O . PRO A 1 104 ? -2.060 -0.929 -10.058 1.00 98.19 104 PRO A O 1
ATOM 830 N N . TYR A 1 105 ? -0.230 -1.751 -11.061 1.00 96.81 105 TYR A N 1
ATOM 831 C CA . TYR A 1 105 ? -0.035 -0.646 -12.002 1.00 96.81 105 TYR A CA 1
ATOM 832 C C . TYR A 1 105 ? -1.317 -0.323 -12.774 1.00 96.81 105 TYR A C 1
ATOM 834 O O . TYR A 1 105 ? -1.737 0.831 -12.853 1.00 96.81 105 TYR A O 1
ATOM 842 N N . SER A 1 106 ? -1.972 -1.350 -13.310 1.00 94.94 106 SER A N 1
ATOM 843 C CA . SER A 1 106 ? -3.217 -1.204 -14.065 1.00 94.94 106 SER A CA 1
ATOM 844 C C . SER A 1 106 ? -4.368 -0.660 -13.208 1.00 94.94 106 SER A C 1
ATOM 846 O O . SER A 1 106 ? -5.190 0.112 -13.705 1.00 94.94 106 SER A O 1
ATOM 848 N N . THR A 1 107 ? -4.402 -1.006 -11.917 1.00 94.75 107 THR A N 1
ATOM 849 C CA . THR A 1 107 ? -5.352 -0.461 -10.944 1.00 94.75 107 THR A CA 1
ATOM 850 C C . THR A 1 107 ? -5.081 1.022 -10.710 1.00 94.75 107 THR A C 1
ATOM 852 O O . THR A 1 107 ? -6.016 1.816 -10.780 1.00 94.75 107 THR A O 1
ATOM 855 N N . MET A 1 108 ? -3.813 1.416 -10.528 1.00 94.31 108 MET A N 1
ATOM 856 C CA . MET A 1 108 ? -3.409 2.821 -10.363 1.00 94.31 108 MET A CA 1
ATOM 857 C C . MET A 1 108 ? -3.823 3.686 -11.563 1.00 94.31 108 MET A C 1
ATOM 859 O O . MET A 1 108 ? -4.408 4.755 -11.393 1.00 94.31 108 MET A O 1
ATOM 863 N N . VAL A 1 109 ? -3.584 3.203 -12.787 1.00 91.69 109 VAL A N 1
ATOM 864 C CA . VAL A 1 109 ? -4.007 3.895 -14.017 1.00 91.69 109 VAL A CA 1
ATOM 865 C C . VAL A 1 109 ? -5.532 4.040 -14.073 1.00 91.69 109 VAL A C 1
ATOM 867 O O . VAL A 1 109 ? -6.040 5.114 -14.393 1.00 91.69 109 VAL A O 1
ATOM 870 N N . SER A 1 110 ? -6.273 2.986 -13.713 1.00 88.94 110 SER A N 1
ATOM 871 C CA . SER A 1 110 ? -7.740 3.012 -13.713 1.00 88.94 110 SER A CA 1
ATOM 872 C C . SER A 1 110 ? -8.306 4.033 -12.728 1.00 88.94 110 SER A C 1
ATOM 874 O O . SER A 1 110 ? -9.200 4.795 -13.095 1.00 88.94 110 SER A O 1
ATOM 876 N N . ILE A 1 111 ? -7.808 4.067 -11.488 1.00 86.69 111 ILE A N 1
ATOM 877 C CA . ILE A 1 111 ? -8.316 5.016 -10.489 1.00 86.69 111 ILE A CA 1
ATOM 878 C C . ILE A 1 111 ? -7.953 6.455 -10.864 1.00 86.69 111 ILE A C 1
ATOM 880 O O . ILE A 1 111 ? -8.765 7.354 -10.676 1.00 86.69 111 ILE A O 1
ATOM 884 N N . GLN A 1 112 ? -6.784 6.691 -11.463 1.00 83.19 112 GLN A N 1
ATOM 885 C CA . GLN A 1 112 ? -6.374 8.030 -11.883 1.00 83.19 112 GLN A CA 1
ATOM 886 C C . GLN A 1 112 ? -7.256 8.561 -13.024 1.00 83.19 112 GLN A C 1
ATOM 888 O O . GLN A 1 112 ? -7.670 9.720 -12.985 1.00 83.19 112 GLN A O 1
ATOM 893 N N . GLY A 1 113 ? -7.627 7.698 -13.977 1.00 78.50 113 GLY A N 1
ATOM 894 C CA . GLY A 1 113 ? -8.606 8.022 -15.018 1.00 78.50 113 GLY A CA 1
ATOM 895 C C . GLY A 1 113 ? -9.999 8.326 -14.456 1.00 78.50 113 GLY A C 1
ATOM 896 O O . GLY A 1 113 ? -10.596 9.339 -14.816 1.00 78.50 113 GLY A O 1
ATOM 897 N N . ASN A 1 114 ? -10.496 7.507 -13.523 1.00 73.94 114 ASN A N 1
ATOM 898 C CA . ASN A 1 114 ? -11.808 7.721 -12.900 1.00 73.94 114 ASN A CA 1
ATOM 899 C C . ASN A 1 114 ? -11.886 9.068 -12.163 1.00 73.94 114 ASN A C 1
ATOM 901 O O . ASN A 1 114 ? -12.869 9.792 -12.297 1.00 73.94 114 ASN A O 1
ATOM 905 N N . GLN A 1 115 ? -10.835 9.429 -11.422 1.00 68.25 115 GLN A N 1
ATOM 906 C CA . GLN A 1 115 ? -10.780 10.688 -10.675 1.00 68.25 115 GLN A CA 1
ATOM 907 C C . GLN A 1 115 ? -10.688 11.910 -11.598 1.00 68.25 115 GLN A C 1
ATOM 909 O O . GLN A 1 115 ? -11.332 12.922 -11.333 1.00 68.25 115 GLN A O 1
ATOM 914 N N . ALA A 1 116 ? -9.947 11.816 -12.708 1.00 65.69 116 ALA A N 1
ATOM 915 C CA . ALA A 1 116 ? -9.927 12.875 -13.715 1.00 65.69 116 ALA A CA 1
ATOM 916 C C . ALA A 1 116 ? -11.338 13.118 -14.274 1.00 65.69 116 ALA A C 1
ATOM 918 O O . ALA A 1 116 ? -11.805 14.253 -14.291 1.00 65.69 116 ALA A O 1
ATOM 919 N N . VAL A 1 117 ? -12.063 12.053 -14.637 1.00 62.47 117 VAL A N 1
ATOM 920 C CA . VAL A 1 117 ? -13.445 12.155 -15.136 1.00 62.47 117 VAL A CA 1
ATOM 921 C C . VAL A 1 117 ? -14.384 12.802 -14.114 1.00 62.47 117 VAL A C 1
ATOM 923 O O . VAL A 1 117 ? -15.243 13.583 -14.512 1.00 62.47 117 VAL A O 1
ATOM 926 N N . LEU A 1 118 ? -14.231 12.514 -12.817 1.00 61.22 118 LEU A N 1
ATOM 927 C CA . LEU A 1 118 ? -15.042 13.152 -11.775 1.00 61.22 118 LEU A CA 1
ATOM 928 C C . LEU A 1 118 ? -14.796 14.664 -11.710 1.00 61.22 118 LEU A C 1
ATOM 930 O O . LEU A 1 118 ? -15.760 15.416 -11.681 1.00 61.22 118 LEU A O 1
ATOM 934 N N . ILE A 1 119 ? -13.543 15.120 -11.776 1.00 61.72 119 ILE A N 1
ATOM 935 C CA . ILE A 1 119 ? -13.208 16.556 -11.740 1.00 61.72 119 ILE A CA 1
ATOM 936 C C . ILE A 1 119 ? -13.825 17.310 -12.930 1.00 61.72 119 ILE A C 1
ATOM 938 O O . ILE A 1 119 ? -14.333 18.415 -12.761 1.00 61.72 119 ILE A O 1
ATOM 942 N N . TYR A 1 120 ? -13.846 16.710 -14.123 1.00 60.34 120 TYR A N 1
ATOM 943 C CA . TYR A 1 120 ? -14.432 17.342 -15.314 1.00 60.34 120 TYR A CA 1
ATOM 944 C C . TYR A 1 120 ? -15.967 17.311 -15.365 1.00 60.34 120 TYR A C 1
ATOM 946 O O . TYR A 1 120 ? -16.547 17.985 -16.207 1.00 60.34 120 TYR A O 1
ATOM 954 N N . ARG A 1 121 ? -16.644 16.545 -14.498 1.00 60.25 121 ARG A N 1
ATOM 955 C CA . ARG A 1 121 ? -18.118 16.464 -14.459 1.00 60.25 121 ARG A CA 1
ATOM 956 C C . ARG A 1 121 ? -18.777 17.508 -13.553 1.00 60.25 121 ARG A C 1
ATOM 958 O O . ARG A 1 121 ? -20.002 17.550 -13.501 1.00 60.25 121 ARG A O 1
ATOM 965 N N . PHE A 1 122 ? -17.988 18.326 -12.860 1.00 60.66 122 PHE A N 1
ATOM 966 C CA . PHE A 1 122 ? -18.470 19.359 -11.939 1.00 60.66 122 PHE A CA 1
ATOM 967 C C . PHE A 1 122 ? -18.135 20.796 -12.384 1.00 60.66 122 PHE A C 1
ATOM 969 O O . PHE A 1 122 ? -18.172 21.697 -11.551 1.00 60.66 122 PHE A O 1
ATOM 976 N N . ASN A 1 123 ? -17.839 21.016 -13.672 1.00 45.81 123 ASN A N 1
ATOM 977 C CA . ASN A 1 123 ? -17.695 22.348 -14.279 1.00 45.81 123 ASN A CA 1
ATOM 978 C C . ASN A 1 123 ? -18.707 22.550 -15.406 1.00 45.81 123 ASN A C 1
ATOM 980 O O . ASN A 1 123 ? -18.907 21.583 -16.177 1.00 45.81 123 ASN A O 1
#